Protein AF-A0A9P5YDK2-F1 (afdb_monomer)

Sequence (74 aa):
MPLDILFEIFGHLHPLDVLHLARTSRGLRTILMSRSSLSVWVSAFSNVRGLPFCPSDMSEPQYANLAFDEHCHV

Structure (mmCIF, N/CA/C/O backbone):
data_AF-A0A9P5YDK2-F1
#
_entry.id   AF-A0A9P5YDK2-F1
#
loop_
_atom_site.group_PDB
_atom_site.id
_atom_site.type_symbol
_atom_site.label_atom_id
_atom_site.label_alt_id
_atom_site.label_comp_id
_atom_site.label_asym_id
_atom_site.label_entity_id
_atom_site.label_seq_id
_atom_site.pdbx_PDB_ins_code
_atom_site.Cartn_x
_atom_site.Cartn_y
_atom_site.Cartn_z
_atom_site.occupancy
_atom_site.B_iso_or_equiv
_atom_site.auth_seq_id
_atom_site.auth_comp_id
_atom_site.auth_asym_id
_atom_site.auth_atom_id
_atom_site.pdbx_PDB_model_num
ATOM 1 N N . MET A 1 1 ? -9.467 -6.742 17.582 1.00 73.38 1 MET A N 1
ATOM 2 C CA . MET A 1 1 ? -8.044 -7.132 17.686 1.00 73.38 1 MET A CA 1
ATOM 3 C C . MET A 1 1 ? -7.196 -5.878 17.811 1.00 73.38 1 MET A C 1
ATOM 5 O O . MET A 1 1 ? -7.637 -4.859 17.286 1.00 73.38 1 MET A O 1
ATOM 9 N N . PRO A 1 2 ? -6.037 -5.927 18.489 1.00 91.88 2 PRO A N 1
ATOM 10 C CA . PRO A 1 2 ? -5.084 -4.817 18.506 1.00 91.88 2 PRO A CA 1
ATOM 11 C C . PRO A 1 2 ? -4.654 -4.446 17.081 1.00 91.88 2 PR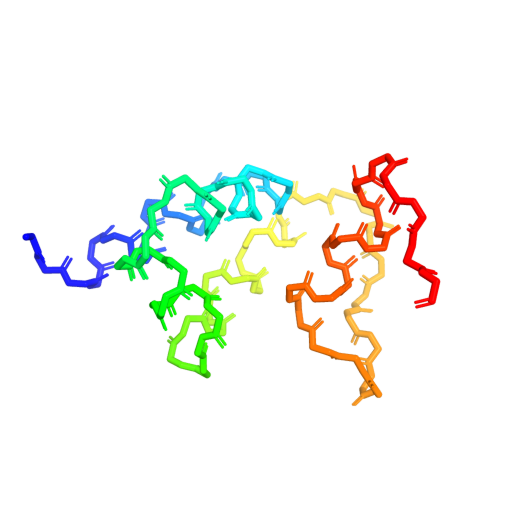O A C 1
ATOM 13 O O . PRO A 1 2 ? -4.440 -5.336 16.257 1.00 91.88 2 PRO A O 1
ATOM 16 N N . LEU A 1 3 ? -4.554 -3.147 16.788 1.00 90.19 3 LEU A N 1
ATOM 17 C CA . LEU A 1 3 ? -4.166 -2.665 15.457 1.00 90.19 3 LEU A CA 1
ATOM 18 C C . LEU A 1 3 ? -2.725 -3.041 15.103 1.00 90.19 3 LEU A C 1
ATOM 20 O O . LEU A 1 3 ? -2.457 -3.329 13.944 1.00 90.19 3 LEU A O 1
ATOM 24 N N . ASP A 1 4 ? -1.834 -3.121 16.088 1.00 92.00 4 ASP A N 1
ATOM 25 C CA . ASP A 1 4 ? -0.417 -3.424 15.860 1.00 92.00 4 ASP A CA 1
ATOM 26 C C . ASP A 1 4 ? -0.214 -4.824 15.262 1.00 92.00 4 ASP A C 1
ATOM 28 O O . ASP A 1 4 ? 0.511 -4.986 14.286 1.00 92.00 4 ASP A O 1
ATOM 32 N N . ILE A 1 5 ? -0.949 -5.823 15.766 1.00 94.75 5 ILE A N 1
ATOM 33 C CA . ILE A 1 5 ? -0.918 -7.193 15.228 1.00 94.75 5 ILE A CA 1
ATOM 34 C C . ILE A 1 5 ? -1.489 -7.235 13.808 1.00 94.75 5 ILE A C 1
ATOM 36 O O . ILE A 1 5 ? -0.978 -7.947 12.949 1.00 94.75 5 ILE A O 1
ATOM 40 N N . LEU A 1 6 ? -2.544 -6.460 13.536 1.00 93.88 6 LEU A N 1
ATOM 41 C CA . LEU A 1 6 ? -3.077 -6.341 12.178 1.00 93.88 6 LEU A CA 1
ATOM 42 C C . LEU A 1 6 ? -2.045 -5.720 11.233 1.00 93.88 6 LEU A C 1
ATOM 44 O O . LEU A 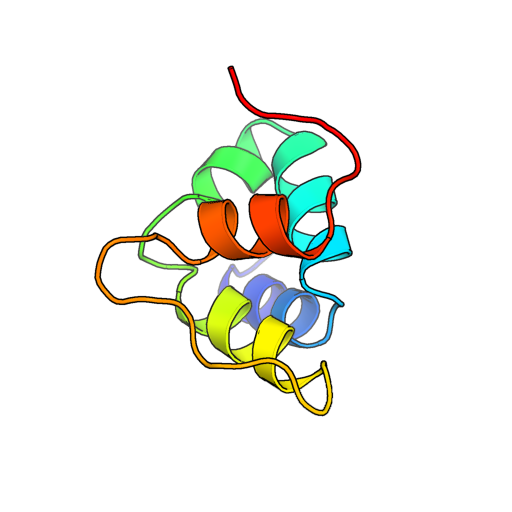1 6 ? -1.893 -6.198 10.116 1.00 93.88 6 LEU A O 1
AT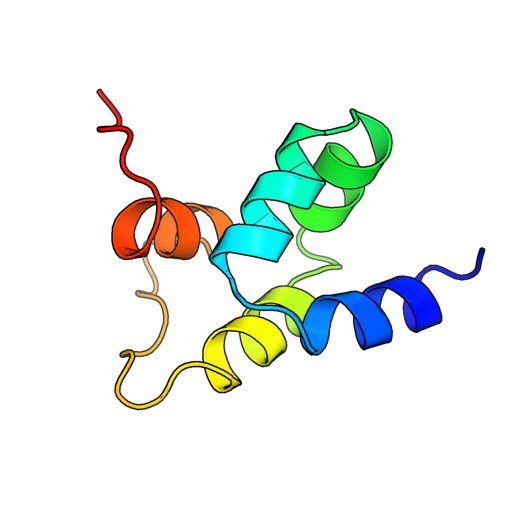OM 48 N N . PHE A 1 7 ? -1.328 -4.688 11.675 1.00 95.56 7 PHE A N 1
ATOM 49 C CA . PHE A 1 7 ? -0.291 -4.040 10.876 1.00 95.56 7 PHE A CA 1
ATOM 50 C C . PHE A 1 7 ? 0.878 -4.970 10.580 1.00 95.56 7 PHE A C 1
ATOM 52 O O . PHE A 1 7 ? 1.338 -5.003 9.442 1.00 95.56 7 PHE A O 1
ATOM 59 N N . GLU A 1 8 ? 1.304 -5.764 11.559 1.00 95.88 8 GLU A N 1
ATOM 60 C CA . GLU A 1 8 ? 2.338 -6.777 11.363 1.00 95.88 8 GLU A CA 1
ATOM 61 C C . GLU A 1 8 ? 1.897 -7.826 10.334 1.00 95.88 8 GLU A C 1
ATOM 63 O O . GLU A 1 8 ? 2.590 -8.043 9.343 1.00 95.88 8 GLU A O 1
ATOM 68 N N . ILE A 1 9 ? 0.687 -8.383 10.479 1.00 96.75 9 ILE A N 1
ATOM 69 C CA . ILE A 1 9 ? 0.129 -9.344 9.514 1.00 96.75 9 ILE A CA 1
ATOM 70 C C . ILE A 1 9 ? 0.059 -8.734 8.109 1.00 96.75 9 ILE A C 1
ATOM 72 O O . ILE A 1 9 ? 0.496 -9.356 7.143 1.00 96.75 9 ILE A O 1
ATOM 76 N N . PHE A 1 10 ? -0.486 -7.523 7.980 1.00 96.88 10 PHE A N 1
ATOM 77 C CA . PHE A 1 10 ? -0.657 -6.873 6.682 1.00 96.88 10 PHE A CA 1
ATOM 78 C C . PHE A 1 10 ? 0.675 -6.474 6.038 1.00 96.88 10 PHE A C 1
ATOM 80 O O . PHE A 1 10 ? 0.776 -6.486 4.814 1.00 96.88 10 PHE A O 1
ATOM 87 N N . GLY A 1 11 ? 1.707 -6.175 6.8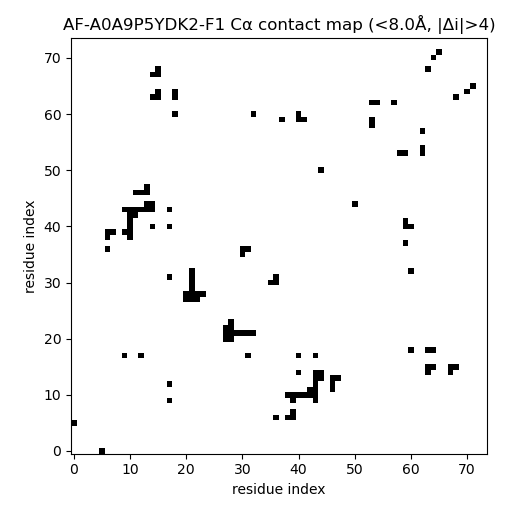32 1.00 96.94 11 GLY A N 1
ATOM 88 C CA . GLY A 1 11 ? 3.046 -5.855 6.336 1.00 96.94 11 GLY A CA 1
ATOM 89 C C . GLY A 1 11 ? 3.749 -7.033 5.653 1.00 96.94 11 GLY A C 1
ATOM 90 O O . GLY A 1 11 ? 4.656 -6.822 4.850 1.00 96.94 11 GLY A O 1
ATOM 91 N N . HIS A 1 12 ? 3.315 -8.268 5.917 1.00 97.56 12 HIS A N 1
ATOM 92 C CA . HIS A 1 12 ? 3.818 -9.474 5.250 1.00 97.56 12 HIS A CA 1
ATOM 93 C C . HIS A 1 12 ? 3.119 -9.792 3.920 1.00 97.56 12 HIS A C 1
ATOM 95 O O . HIS A 1 12 ? 3.512 -10.735 3.234 1.00 97.56 12 HIS A O 1
ATOM 101 N N . LEU A 1 13 ? 2.074 -9.046 3.556 1.00 97.31 13 LEU A N 1
ATOM 102 C CA . LEU A 1 13 ? 1.299 -9.298 2.344 1.00 97.31 13 LEU A CA 1
ATOM 103 C C . LEU A 1 13 ? 1.924 -8.637 1.111 1.00 97.31 13 LEU A C 1
ATOM 105 O O . LEU A 1 13 ? 2.790 -7.762 1.208 1.00 97.31 13 LEU A O 1
ATOM 109 N N . HIS A 1 14 ? 1.450 -9.039 -0.069 1.00 96.88 14 HIS A N 1
ATOM 110 C CA . HIS A 1 14 ? 1.739 -8.315 -1.300 1.00 96.88 14 HIS A CA 1
ATOM 111 C C . HIS A 1 14 ? 0.989 -6.966 -1.302 1.00 96.88 14 HIS A C 1
ATOM 113 O O . HIS A 1 14 ? -0.151 -6.912 -0.830 1.00 96.88 14 HIS A O 1
ATOM 119 N N . PRO A 1 15 ? 1.545 -5.876 -1.867 1.00 95.94 15 PRO A N 1
ATOM 120 C CA . PRO A 1 15 ? 0.868 -4.574 -1.893 1.00 95.94 15 PRO A CA 1
ATOM 121 C C . PRO A 1 15 ? -0.533 -4.615 -2.521 1.00 95.94 15 PRO A C 1
ATOM 123 O O . PRO A 1 15 ? -1.445 -3.937 -2.048 1.00 95.94 15 PRO A O 1
ATOM 126 N N . LEU A 1 16 ? -0.727 -5.453 -3.547 1.00 95.62 16 LEU A N 1
ATOM 127 C CA . LEU A 1 16 ? -2.039 -5.682 -4.166 1.00 95.62 16 LEU A CA 1
ATOM 128 C C . LEU A 1 16 ? -3.051 -6.302 -3.189 1.00 95.62 16 LEU A C 1
ATOM 130 O O . LEU A 1 16 ? -4.213 -5.904 -3.168 1.00 95.62 16 LEU A O 1
ATOM 134 N N . ASP A 1 17 ? -2.617 -7.228 -2.335 1.00 96.75 17 ASP A N 1
ATOM 135 C CA . ASP A 1 17 ? -3.490 -7.854 -1.340 1.00 96.75 17 ASP A CA 1
ATOM 136 C C . ASP A 1 17 ? -3.888 -6.854 -0.251 1.00 96.75 17 ASP A C 1
ATOM 138 O O . ASP A 1 17 ? -5.046 -6.818 0.165 1.00 96.75 17 ASP A O 1
ATOM 142 N N . VAL A 1 18 ? -2.961 -5.984 0.170 1.00 96.88 18 VAL A N 1
ATOM 143 C CA . VAL A 1 18 ? -3.260 -4.878 1.097 1.00 96.88 18 VAL A CA 1
ATOM 144 C C . VAL A 1 18 ? -4.283 -3.920 0.477 1.00 96.88 18 VAL A C 1
ATOM 146 O O . VAL A 1 18 ? -5.240 -3.509 1.140 1.00 96.88 18 VAL A O 1
ATOM 149 N N . LEU A 1 19 ? -4.142 -3.612 -0.815 1.00 95.69 19 LEU A N 1
ATOM 150 C CA . LEU A 1 19 ? -5.104 -2.795 -1.551 1.00 95.69 19 LEU A CA 1
ATOM 151 C C . LEU A 1 19 ? -6.486 -3.463 -1.624 1.00 95.69 19 LEU A C 1
ATOM 153 O O . LEU A 1 19 ? -7.502 -2.805 -1.382 1.00 95.69 19 LEU A O 1
ATOM 157 N N . HIS A 1 20 ? -6.542 -4.766 -1.899 1.00 95.75 20 HIS A N 1
ATOM 158 C CA . HIS A 1 20 ? -7.785 -5.534 -1.883 1.00 95.75 20 HIS A CA 1
ATOM 159 C C . HIS A 1 20 ? -8.425 -5.562 -0.491 1.00 95.75 20 HIS A C 1
ATOM 161 O O . HIS A 1 20 ? -9.624 -5.303 -0.371 1.00 95.75 20 HIS A O 1
ATOM 167 N N . LEU A 1 21 ? -7.646 -5.766 0.575 1.00 95.50 21 LEU A N 1
ATOM 168 C CA . LEU A 1 21 ? -8.124 -5.690 1.961 1.00 95.50 21 LEU A CA 1
ATOM 169 C C . LEU A 1 21 ? -8.731 -4.324 2.286 1.00 95.50 21 LEU A C 1
ATOM 171 O O . LEU A 1 21 ? -9.798 -4.251 2.898 1.00 95.50 21 LEU A O 1
ATOM 175 N N . ALA A 1 22 ? -8.114 -3.239 1.822 1.00 95.19 22 ALA A N 1
ATOM 176 C CA . ALA A 1 22 ? -8.663 -1.897 1.981 1.00 95.19 22 ALA A CA 1
ATOM 177 C C . ALA A 1 22 ? -9.981 -1.690 1.207 1.00 95.19 22 ALA A C 1
ATOM 179 O O . ALA A 1 22 ? -10.745 -0.782 1.529 1.00 95.19 22 ALA A O 1
ATOM 180 N N . ARG A 1 23 ? -10.278 -2.508 0.190 1.00 93.31 23 ARG A N 1
ATOM 181 C CA . ARG A 1 23 ? -11.527 -2.452 -0.589 1.00 93.31 23 ARG A CA 1
ATOM 182 C C . ARG A 1 23 ? -12.623 -3.374 -0.040 1.00 93.31 23 ARG A C 1
ATOM 184 O O . ARG A 1 23 ? -13.791 -3.130 -0.327 1.00 93.31 23 ARG A O 1
ATOM 191 N N . THR A 1 24 ? -12.291 -4.379 0.778 1.00 95.44 24 THR A N 1
ATOM 192 C CA . THR A 1 24 ? -13.273 -5.372 1.260 1.00 95.44 24 THR A CA 1
ATOM 193 C C . THR A 1 24 ? -14.205 -4.855 2.356 1.00 95.44 24 THR A C 1
ATOM 195 O O . THR A 1 24 ? -15.348 -5.301 2.451 1.00 95.44 24 THR A O 1
ATOM 198 N N . SER A 1 25 ? -13.763 -3.911 3.196 1.00 95.50 25 SER A N 1
ATOM 199 C CA . SER A 1 25 ? -14.60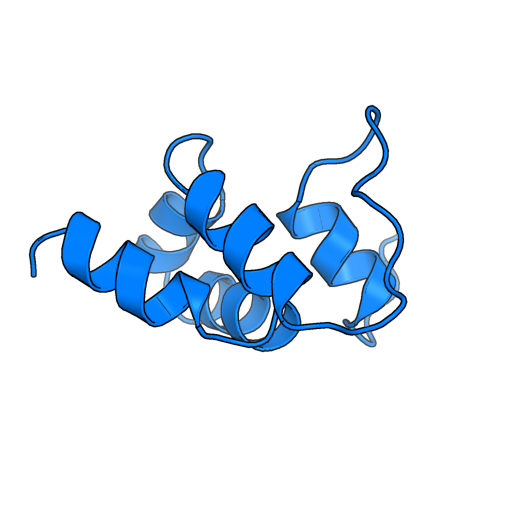2 -3.352 4.262 1.00 95.50 25 SER A CA 1
ATOM 200 C C . SER A 1 25 ? -14.326 -1.875 4.522 1.00 95.50 25 SER A C 1
ATOM 202 O O . SER A 1 25 ? -13.200 -1.399 4.396 1.00 95.50 25 SER A O 1
ATOM 204 N N . ARG A 1 26 ? -15.355 -1.141 4.969 1.00 94.81 26 ARG A N 1
ATOM 205 C CA . ARG A 1 26 ? -15.217 0.275 5.350 1.00 94.81 26 ARG A CA 1
ATOM 206 C C . ARG A 1 26 ? -14.216 0.486 6.489 1.00 94.81 26 ARG A C 1
ATOM 208 O O . ARG A 1 26 ? -13.472 1.455 6.453 1.00 94.81 26 ARG A O 1
ATOM 215 N N . GLY A 1 27 ? -14.175 -0.419 7.470 1.00 95.44 27 GLY A N 1
ATOM 216 C CA . GLY A 1 27 ? -13.241 -0.328 8.596 1.00 95.44 27 GLY A CA 1
ATOM 217 C C . GLY A 1 27 ? -11.787 -0.488 8.154 1.00 95.44 27 GLY A C 1
ATOM 218 O O . GLY A 1 27 ? -10.959 0.367 8.458 1.00 95.44 27 GLY A O 1
ATOM 219 N N . LEU A 1 28 ? -11.494 -1.534 7.372 1.00 95.19 28 LEU A N 1
ATOM 220 C CA . LEU A 1 28 ? -10.154 -1.748 6.821 1.00 95.19 28 LEU A CA 1
ATOM 221 C C . LEU A 1 28 ? -9.752 -0.620 5.876 1.00 95.19 28 LEU A C 1
ATOM 223 O O . LEU A 1 28 ? -8.614 -0.173 5.947 1.00 95.19 28 LEU A O 1
ATOM 227 N N . ARG A 1 29 ? -10.683 -0.101 5.064 1.00 95.81 29 ARG A N 1
ATOM 228 C CA . ARG A 1 29 ? -10.434 1.078 4.228 1.00 95.81 29 ARG A CA 1
ATOM 229 C C . ARG A 1 29 ? -9.963 2.264 5.060 1.00 95.81 29 ARG A C 1
ATOM 231 O O . ARG A 1 29 ? -8.936 2.847 4.740 1.00 95.81 29 ARG A O 1
ATOM 238 N N . THR A 1 30 ? -10.696 2.617 6.116 1.00 95.81 30 THR A N 1
ATOM 239 C CA . THR A 1 30 ? -10.349 3.753 6.984 1.00 95.81 30 THR A CA 1
ATOM 240 C C . THR A 1 30 ? -8.979 3.575 7.628 1.00 95.81 30 THR A C 1
ATOM 242 O O . THR A 1 30 ? -8.236 4.541 7.749 1.00 95.81 30 THR A O 1
ATOM 245 N N . ILE A 1 31 ? -8.632 2.347 8.014 1.00 95.19 31 ILE A N 1
ATOM 246 C CA . ILE A 1 31 ? -7.351 2.033 8.646 1.00 95.19 31 ILE A CA 1
ATOM 247 C C . ILE A 1 31 ? -6.205 2.089 7.622 1.00 95.19 31 ILE A C 1
ATOM 249 O O . ILE A 1 31 ? -5.253 2.838 7.823 1.00 95.19 31 ILE A O 1
ATOM 253 N N . LEU A 1 32 ? -6.314 1.340 6.521 1.00 96.31 32 LEU A N 1
ATOM 254 C CA . LEU A 1 32 ? -5.253 1.133 5.525 1.00 96.31 32 LEU A CA 1
ATOM 255 C C . LEU A 1 32 ? -5.044 2.321 4.575 1.00 96.31 32 LEU A C 1
ATOM 257 O O . LEU A 1 32 ? -4.012 2.401 3.917 1.00 96.31 32 LEU A O 1
ATOM 261 N N . MET A 1 33 ? -6.004 3.243 4.483 1.00 94.44 33 MET A N 1
ATOM 262 C CA . MET A 1 33 ? -5.880 4.481 3.696 1.00 94.44 33 MET A CA 1
ATOM 263 C C . MET A 1 33 ? -5.462 5.681 4.558 1.00 94.44 33 MET A C 1
ATOM 265 O O . MET A 1 33 ? -5.485 6.819 4.090 1.00 94.44 33 MET A O 1
ATOM 269 N N . SER A 1 34 ? -5.120 5.454 5.828 1.00 94.38 34 SER A N 1
ATOM 270 C CA . SER A 1 34 ? -4.682 6.506 6.742 1.00 94.38 34 SER A CA 1
ATO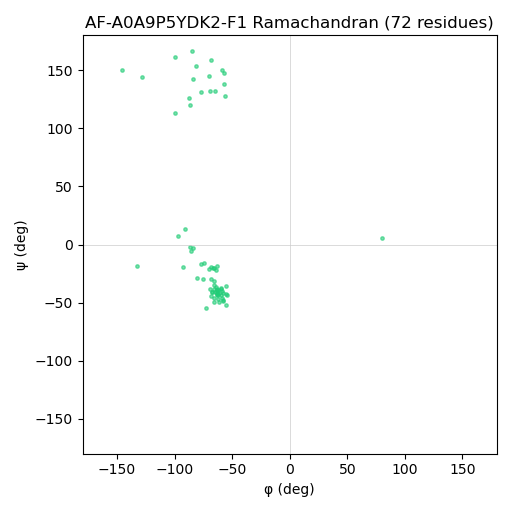M 271 C C . SER A 1 34 ? -3.160 6.545 6.864 1.00 94.38 34 SER A C 1
ATOM 273 O O . SER A 1 34 ? -2.462 5.578 6.578 1.00 94.38 34 SER A O 1
ATOM 275 N N . ARG A 1 35 ? -2.618 7.665 7.352 1.00 91.88 35 ARG A N 1
ATOM 276 C CA . ARG A 1 35 ? -1.171 7.791 7.589 1.00 91.88 35 ARG A CA 1
ATOM 277 C C . ARG A 1 35 ? -0.629 6.833 8.651 1.00 91.88 35 ARG A C 1
ATOM 279 O O . ARG A 1 35 ? 0.567 6.563 8.641 1.00 91.88 35 ARG A O 1
ATOM 286 N N . SER A 1 36 ? -1.464 6.325 9.560 1.00 91.81 36 SER A N 1
ATOM 287 C CA . SER A 1 36 ? -0.991 5.407 10.604 1.00 91.81 36 SER A CA 1
ATOM 288 C C . SER A 1 36 ? -0.604 4.034 10.054 1.00 91.81 36 SER A C 1
ATOM 290 O O . SER A 1 36 ? 0.202 3.355 10.678 1.00 91.81 36 SER A O 1
ATOM 292 N N . SER A 1 37 ? -1.102 3.648 8.874 1.00 94.69 37 SER A N 1
ATOM 293 C CA . SER A 1 37 ? -0.735 2.395 8.207 1.00 94.69 37 SER A CA 1
ATOM 294 C C . SER A 1 37 ? 0.449 2.538 7.247 1.00 94.69 37 SER A C 1
ATOM 296 O O . SER A 1 37 ? 0.686 1.642 6.445 1.00 94.69 37 SER A O 1
ATOM 298 N N . LEU A 1 38 ? 1.196 3.648 7.288 1.00 95.00 38 LEU A N 1
ATOM 299 C CA . LEU A 1 38 ? 2.348 3.867 6.406 1.00 95.00 38 LEU A CA 1
ATOM 300 C C . LEU A 1 38 ? 3.373 2.726 6.501 1.00 95.00 38 LEU A C 1
ATOM 302 O O . LEU A 1 38 ? 3.855 2.237 5.483 1.00 95.00 38 LEU A O 1
ATOM 306 N N . SER A 1 39 ? 3.658 2.267 7.722 1.00 95.38 39 SER A N 1
ATOM 307 C CA . SER A 1 39 ? 4.571 1.147 7.971 1.00 95.38 39 SER A CA 1
ATOM 308 C C . SER A 1 39 ? 4.120 -0.133 7.269 1.00 95.38 39 SER A C 1
ATOM 310 O O . SER A 1 39 ? 4.948 -0.817 6.680 1.00 95.38 39 SER A O 1
ATOM 312 N N . VAL A 1 40 ? 2.813 -0.411 7.260 1.00 97.44 40 VAL A N 1
ATOM 313 C CA . VAL A 1 40 ? 2.226 -1.568 6.569 1.00 97.44 40 VAL A CA 1
ATOM 314 C C . VAL A 1 40 ? 2.564 -1.532 5.087 1.00 97.44 40 VAL A C 1
ATOM 316 O O . VAL A 1 40 ? 3.020 -2.529 4.539 1.00 97.44 40 VAL A O 1
ATOM 319 N N . TRP A 1 41 ? 2.375 -0.382 4.442 1.00 97.00 41 TRP A N 1
ATOM 320 C CA . TRP A 1 41 ? 2.640 -0.245 3.016 1.00 97.00 41 TRP A CA 1
ATOM 321 C C . TRP A 1 41 ? 4.122 -0.336 2.678 1.00 97.00 41 TRP A C 1
ATOM 323 O O . TRP A 1 41 ? 4.486 -1.030 1.734 1.00 97.00 41 TRP A O 1
ATOM 333 N N . VAL A 1 42 ? 4.980 0.329 3.454 1.00 95.19 42 VAL A N 1
ATOM 334 C CA . VAL A 1 42 ? 6.435 0.255 3.269 1.00 95.19 42 VAL A CA 1
ATOM 335 C C . VAL A 1 42 ? 6.915 -1.194 3.401 1.00 95.19 42 VAL A C 1
ATOM 337 O O . VAL A 1 42 ? 7.657 -1.673 2.543 1.00 95.19 42 VAL A O 1
ATOM 340 N N . SER A 1 43 ? 6.446 -1.917 4.423 1.00 96.50 43 SER A N 1
ATOM 341 C CA . SER A 1 43 ? 6.734 -3.342 4.599 1.00 96.50 43 SER A CA 1
ATOM 342 C C . SER A 1 43 ? 6.194 -4.181 3.440 1.00 96.50 43 SER A C 1
ATOM 344 O O . SER A 1 43 ? 6.949 -4.963 2.865 1.00 96.50 43 SER A O 1
ATOM 346 N N . ALA A 1 44 ? 4.947 -3.961 3.020 1.00 97.06 44 ALA A N 1
ATOM 347 C CA . ALA A 1 44 ? 4.350 -4.684 1.901 1.00 97.06 44 ALA A CA 1
ATOM 348 C C . ALA A 1 44 ? 5.140 -4.478 0.597 1.00 97.06 44 ALA A C 1
ATOM 350 O O . ALA A 1 44 ? 5.412 -5.437 -0.124 1.00 97.06 44 ALA A O 1
ATOM 351 N N . PHE A 1 45 ? 5.572 -3.248 0.299 1.00 96.31 45 PHE A N 1
ATOM 352 C CA . PHE A 1 45 ? 6.401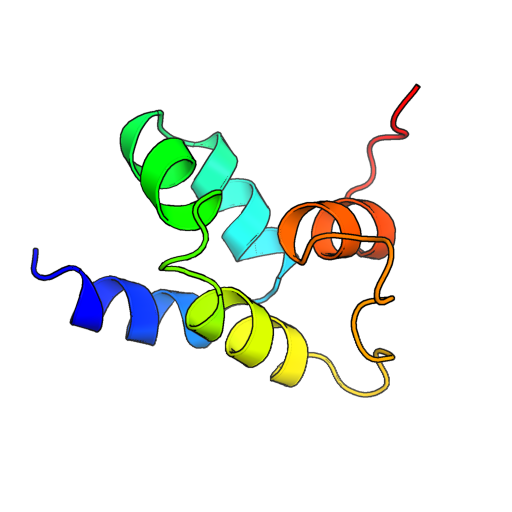 -2.967 -0.876 1.00 96.31 45 PHE A CA 1
ATOM 353 C C . PHE A 1 45 ? 7.782 -3.613 -0.796 1.00 96.31 45 PHE A C 1
ATOM 355 O O . PHE A 1 45 ? 8.288 -4.077 -1.816 1.00 96.31 45 PHE A O 1
ATOM 362 N N . SER A 1 46 ? 8.371 -3.709 0.401 1.00 95.19 46 SER A N 1
ATOM 363 C CA . SER A 1 46 ? 9.663 -4.381 0.593 1.00 95.19 46 SER A CA 1
ATOM 364 C C . SER A 1 46 ? 9.627 -5.881 0.261 1.00 95.19 46 SER A C 1
ATOM 366 O O . SER A 1 46 ? 10.669 -6.473 -0.025 1.00 95.19 46 SER A O 1
ATOM 368 N N . ASN A 1 47 ? 8.431 -6.484 0.214 1.00 95.38 47 ASN A N 1
ATOM 369 C CA . ASN A 1 47 ? 8.240 -7.877 -0.192 1.00 95.38 47 ASN A CA 1
ATOM 370 C C . ASN A 1 47 ? 8.387 -8.079 -1.715 1.00 95.38 47 ASN A C 1
ATOM 372 O O . ASN A 1 47 ? 8.562 -9.213 -2.167 1.00 95.38 47 ASN A O 1
ATOM 376 N N . VAL A 1 48 ? 8.347 -7.009 -2.522 1.00 95.69 48 VAL A N 1
ATOM 377 C CA . VAL A 1 48 ? 8.436 -7.077 -3.989 1.00 95.69 48 VAL A CA 1
ATOM 378 C C . VAL A 1 48 ? 9.856 -6.754 -4.453 1.00 95.69 48 VAL A C 1
ATOM 380 O O . VAL A 1 48 ? 10.337 -5.626 -4.349 1.00 95.69 48 VAL A O 1
ATOM 383 N N . ARG A 1 49 ? 10.553 -7.750 -5.012 1.00 93.50 49 ARG A N 1
ATOM 384 C CA . ARG A 1 49 ? 11.919 -7.561 -5.525 1.00 93.50 49 ARG A CA 1
ATOM 385 C C . ARG A 1 49 ? 11.927 -6.687 -6.778 1.00 93.50 49 ARG A C 1
ATOM 387 O O . ARG A 1 49 ? 11.209 -6.964 -7.731 1.00 93.50 49 ARG A O 1
ATOM 394 N N . GLY A 1 50 ? 12.820 -5.697 -6.801 1.00 90.44 50 GLY A N 1
ATOM 395 C CA . GLY A 1 50 ? 13.056 -4.845 -7.971 1.00 90.44 50 GLY A CA 1
ATOM 396 C C . GLY A 1 50 ? 12.038 -3.719 -8.163 1.00 90.44 50 GLY A C 1
ATOM 397 O O . GLY A 1 50 ? 12.122 -3.008 -9.161 1.00 90.44 50 GLY A O 1
ATOM 398 N N . LEU A 1 51 ? 11.106 -3.534 -7.225 1.00 91.75 51 LEU A N 1
ATOM 399 C CA . LEU A 1 51 ? 10.172 -2.417 -7.264 1.00 91.75 51 LEU A CA 1
ATOM 400 C C . LEU A 1 51 ? 10.874 -1.122 -6.809 1.00 91.75 51 LEU A C 1
ATOM 402 O O . LEU A 1 51 ? 11.531 -1.131 -5.763 1.00 91.75 51 LEU A O 1
ATOM 406 N N . PRO A 1 52 ? 10.752 -0.005 -7.550 1.00 90.06 52 PRO A N 1
ATOM 407 C CA . PRO A 1 52 ? 11.275 1.270 -7.088 1.00 90.06 52 PRO A CA 1
ATOM 408 C C . PRO A 1 52 ? 10.479 1.787 -5.885 1.00 90.06 52 PRO A C 1
ATOM 410 O O . PRO A 1 52 ? 9.325 1.408 -5.664 1.00 90.06 52 PRO A O 1
ATOM 413 N N . PHE A 1 53 ? 11.106 2.675 -5.112 1.00 88.06 53 PHE A N 1
ATOM 414 C CA . PHE A 1 53 ? 10.442 3.366 -4.010 1.00 88.06 53 PHE A CA 1
ATOM 415 C C . PHE A 1 53 ? 9.233 4.165 -4.505 1.00 88.06 53 PHE A C 1
ATOM 417 O O . PHE A 1 53 ? 9.232 4.664 -5.632 1.00 88.06 53 PHE A O 1
ATOM 424 N N . CYS A 1 54 ? 8.227 4.307 -3.637 1.00 90.31 54 CYS A N 1
ATOM 425 C CA . CYS A 1 54 ? 7.067 5.146 -3.917 1.00 90.31 54 CYS A CA 1
ATOM 426 C C . CYS A 1 54 ? 7.528 6.584 -4.235 1.00 90.31 54 CYS A C 1
ATOM 428 O O . CYS A 1 54 ? 8.293 7.155 -3.447 1.00 90.31 54 CYS A O 1
ATOM 430 N N . PRO A 1 55 ? 7.096 7.171 -5.365 1.00 90.69 55 PRO A N 1
ATOM 431 C CA . PRO A 1 55 ? 7.376 8.565 -5.697 1.00 90.69 55 PRO A CA 1
ATOM 432 C C . PRO A 1 55 ? 6.870 9.530 -4.614 1.00 90.69 55 PRO A C 1
ATOM 434 O O . PRO A 1 55 ? 5.846 9.279 -3.985 1.00 90.69 55 PRO A O 1
ATOM 437 N N . SER A 1 56 ? 7.558 10.657 -4.404 1.00 89.38 56 SER A N 1
ATOM 438 C CA . SER A 1 56 ? 7.207 11.637 -3.357 1.00 89.38 56 SER A CA 1
ATOM 439 C C . SER A 1 56 ? 5.893 12.388 -3.603 1.00 89.38 56 SER A C 1
ATOM 441 O O . SER A 1 56 ? 5.342 12.995 -2.688 1.00 89.38 56 SER A O 1
ATOM 443 N N . ASP A 1 57 ? 5.421 12.395 -4.844 1.00 91.38 57 ASP A N 1
ATOM 444 C CA . ASP A 1 57 ? 4.163 12.989 -5.298 1.00 91.38 57 ASP A CA 1
ATOM 445 C C . ASP A 1 57 ? 2.966 12.033 -5.169 1.00 91.38 57 ASP A C 1
ATOM 447 O O . ASP A 1 57 ? 1.831 12.428 -5.439 1.00 91.38 57 ASP A O 1
ATOM 451 N N . MET A 1 58 ? 3.196 10.794 -4.724 1.00 91.56 58 MET A N 1
ATOM 452 C CA . MET A 1 58 ? 2.183 9.751 -4.650 1.00 91.56 58 MET A CA 1
ATOM 453 C C . MET A 1 58 ? 2.134 9.116 -3.260 1.00 91.56 58 MET A C 1
ATOM 455 O O . MET A 1 58 ? 3.151 8.933 -2.598 1.00 91.56 58 MET A O 1
ATOM 459 N N . SER A 1 59 ? 0.930 8.762 -2.810 1.00 92.69 59 SER A N 1
ATOM 460 C CA . SER A 1 59 ? 0.769 7.938 -1.609 1.00 92.69 59 SER A CA 1
ATOM 461 C C . SER A 1 59 ? 0.970 6.457 -1.916 1.00 92.69 59 SER A C 1
ATOM 463 O O . SER A 1 59 ? 0.680 5.979 -3.012 1.00 92.69 59 SER A O 1
ATOM 465 N N . GLU A 1 60 ? 1.379 5.691 -0.918 1.00 94.56 60 GLU A N 1
ATOM 466 C CA . GLU A 1 60 ? 1.617 4.259 -1.036 1.00 94.56 60 GLU A CA 1
ATOM 467 C C . GLU A 1 60 ? 0.415 3.467 -1.580 1.00 94.56 60 GLU A C 1
ATOM 469 O O . GLU A 1 60 ? 0.615 2.651 -2.483 1.00 94.56 60 GLU A O 1
ATOM 474 N N . PRO A 1 61 ? -0.839 3.711 -1.138 1.00 93.62 61 PRO A N 1
ATOM 475 C CA . PRO A 1 61 ? -1.992 3.037 -1.723 1.00 93.62 61 PRO A CA 1
ATOM 476 C C . PRO A 1 61 ? -2.201 3.389 -3.199 1.00 93.62 61 PRO A C 1
ATOM 478 O O . PRO A 1 61 ? -2.612 2.529 -3.973 1.00 93.62 61 PRO A O 1
ATOM 481 N N . GLN A 1 62 ? -1.936 4.639 -3.603 1.00 92.69 62 GLN A N 1
ATOM 482 C CA . GLN A 1 62 ? -2.021 5.055 -5.009 1.00 92.69 62 GLN A CA 1
ATOM 483 C C . GLN A 1 62 ? -0.938 4.370 -5.843 1.00 92.69 62 GLN A C 1
ATOM 485 O O . GLN A 1 62 ? -1.227 3.903 -6.940 1.00 92.69 62 GLN A O 1
ATOM 490 N N . TYR A 1 63 ? 0.274 4.250 -5.302 1.00 94.12 63 TYR A N 1
ATOM 491 C CA . TYR A 1 63 ? 1.379 3.584 -5.978 1.00 94.12 63 TYR A CA 1
ATOM 492 C C . TYR A 1 63 ? 1.140 2.083 -6.125 1.00 94.12 63 TYR A C 1
ATOM 494 O O . TYR A 1 63 ? 1.359 1.536 -7.200 1.00 94.12 63 TYR A O 1
ATOM 502 N N . ALA A 1 64 ? 0.595 1.422 -5.099 1.00 93.88 64 ALA A N 1
ATOM 503 C CA . ALA A 1 64 ? 0.225 0.009 -5.178 1.00 93.88 64 ALA A CA 1
ATOM 504 C C . ALA A 1 64 ? -0.856 -0.224 -6.238 1.00 93.88 64 ALA A C 1
ATOM 506 O O . ALA A 1 64 ? -0.810 -1.196 -6.984 1.00 93.88 64 ALA A O 1
ATOM 507 N N . ASN A 1 65 ? -1.811 0.699 -6.316 1.00 92.12 65 ASN A N 1
ATOM 508 C CA . ASN A 1 65 ? -2.874 0.680 -7.304 1.00 92.12 65 ASN A CA 1
ATOM 509 C C . ASN A 1 65 ? -2.320 0.868 -8.727 1.00 92.12 65 ASN A C 1
ATOM 511 O O . ASN A 1 65 ? -2.632 0.078 -9.604 1.00 92.12 65 ASN A O 1
ATOM 515 N N . LEU A 1 66 ? -1.422 1.835 -8.940 1.00 91.56 66 LEU A N 1
ATOM 516 C CA . LEU A 1 66 ? -0.759 2.045 -10.232 1.00 91.56 66 LEU A CA 1
ATOM 517 C C . LEU A 1 66 ? 0.119 0.855 -10.653 1.00 91.56 66 LEU A C 1
ATOM 519 O O . LEU A 1 66 ? 0.162 0.508 -11.829 1.00 91.56 66 LEU A O 1
ATOM 523 N N . ALA A 1 67 ? 0.858 0.270 -9.708 1.00 91.38 67 ALA A N 1
ATOM 524 C CA . ALA A 1 67 ? 1.852 -0.760 -9.992 1.00 91.38 67 ALA A CA 1
ATOM 525 C C . ALA A 1 67 ? 1.250 -2.160 -10.183 1.00 91.38 67 ALA A C 1
ATOM 527 O O . ALA A 1 67 ? 1.851 -2.975 -10.883 1.00 91.38 67 ALA A O 1
ATOM 528 N N . PHE A 1 68 ? 0.113 -2.461 -9.544 1.00 91.25 68 PHE A N 1
ATOM 529 C CA . PHE A 1 68 ? -0.401 -3.831 -9.461 1.00 91.25 68 PHE A CA 1
ATOM 530 C C . PHE A 1 68 ? -1.885 -4.007 -9.786 1.00 91.25 68 PHE A C 1
ATOM 532 O O . PHE A 1 68 ? -2.294 -5.143 -10.011 1.00 91.25 68 PHE A O 1
ATOM 539 N N . ASP A 1 69 ? -2.705 -2.953 -9.760 1.00 87.69 69 ASP A N 1
ATOM 540 C CA . ASP A 1 69 ? -4.128 -3.088 -10.084 1.00 87.69 69 ASP A CA 1
ATOM 541 C C . ASP A 1 69 ? -4.337 -3.016 -11.601 1.00 87.69 69 ASP A C 1
ATOM 543 O O . ASP A 1 69 ? -3.703 -2.227 -12.299 1.00 87.69 69 ASP A O 1
ATOM 547 N N . GLU A 1 70 ? -5.262 -3.819 -12.121 1.00 82.00 70 GLU A N 1
ATOM 548 C CA . GLU A 1 70 ? -5.575 -3.848 -13.559 1.00 82.00 70 GLU A CA 1
ATOM 549 C C . GLU A 1 70 ? -6.575 -2.749 -13.968 1.00 82.00 70 GLU A C 1
ATOM 551 O O . GLU A 1 70 ? -6.907 -2.597 -15.145 1.00 82.00 70 GLU A O 1
ATOM 556 N N . HIS A 1 71 ? -7.073 -1.964 -13.008 1.00 75.06 71 HIS A N 1
ATOM 557 C CA . HIS A 1 71 ? -7.972 -0.844 -13.273 1.00 75.06 71 HIS A CA 1
ATOM 558 C C . HIS A 1 71 ? -7.201 0.443 -13.596 1.00 75.06 71 HIS A C 1
ATOM 560 O O . HIS A 1 71 ? -6.487 0.987 -12.753 1.00 75.06 71 HIS A O 1
ATOM 566 N N . CYS A 1 72 ? -7.434 0.997 -14.791 1.00 62.47 72 CYS A N 1
ATOM 567 C CA . CYS A 1 72 ? -7.045 2.372 -15.105 1.00 62.47 72 CYS A CA 1
ATOM 568 C C . CYS A 1 72 ? -7.825 3.373 -14.239 1.00 62.47 72 CYS A C 1
ATOM 570 O O . CYS A 1 72 ? -9.054 3.317 -14.163 1.00 62.47 72 CYS A O 1
ATOM 572 N N . HIS A 1 73 ? -7.108 4.330 -13.646 1.00 61.19 73 HIS A N 1
ATOM 573 C CA . HIS A 1 73 ? -7.699 5.503 -12.995 1.00 61.19 73 HIS A CA 1
ATOM 574 C C . HIS A 1 73 ? -7.891 6.602 -14.041 1.00 61.19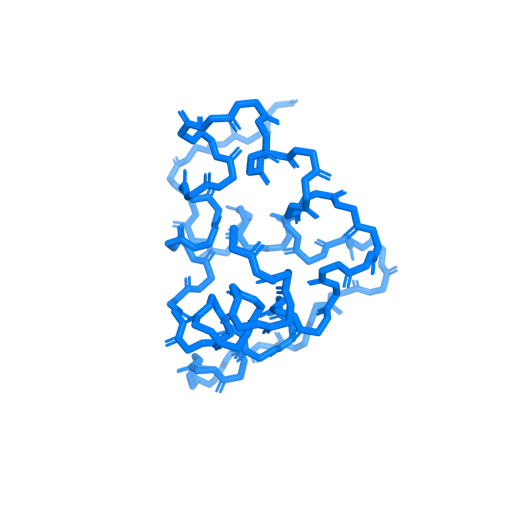 73 HIS A C 1
ATOM 576 O O . HIS A 1 73 ? -6.943 6.925 -14.757 1.00 61.19 73 HIS A O 1
ATOM 582 N N . VAL A 1 74 ? -9.118 7.120 -14.153 1.00 51.66 74 VAL A N 1
ATOM 583 C CA . VAL A 1 74 ? -9.501 8.226 -15.054 1.00 51.66 74 VAL A CA 1
ATOM 584 C C . VAL A 1 74 ? -9.462 9.545 -14.299 1.00 51.66 74 VAL A C 1
ATOM 586 O O . VAL A 1 74 ? -9.947 9.553 -13.143 1.00 51.66 74 VAL A O 1
#

Radius of gyration: 11.67 Å; Cα contacts (8 Å, |Δi|>4): 67; chains: 1; bounding box: 28×22×34 Å

Secondary structure (DSSP, 8-state):
--HHHHHHHHHTS-HHHHHHHHHH-HHHHHHHTSGGGHHHHHHHHHTSTTPPPPPTTS-HHHHHHHHH-SPPP-

pLDDT: mean 92.01, std 8.13, range [51.66, 97.56]

Nearest PDB structures (foldseek):
  3l2o-assembly1_B  TM=6.199E-01  e=5.540E+00  Homo sapiens

InterPro domains:
  IPR001810 F-box domain [PF00646] (1-36)
  IPR001810 F-box domain [PS50181] (1-44)
  IPR001810 F-box domain [SM00256] (1-41)
  IPR036047 F-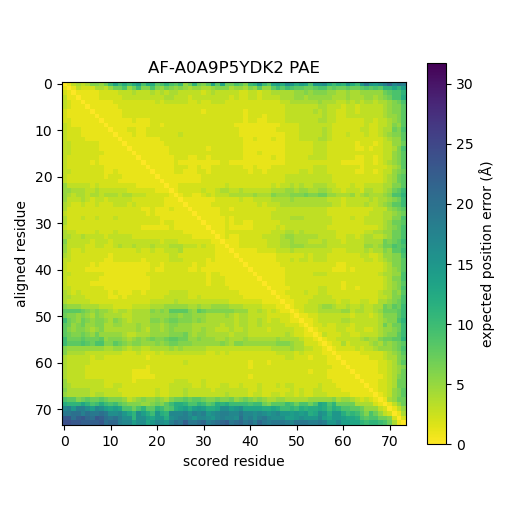box-like domain superfamily [SSF81383] (1-52)

Organism: NCBI:txid64659

Solvent-accessible surface area (backbone atoms only — not comparable to full-atom values): 4429 Å² total; per-residue (Å²): 130,67,65,66,62,52,39,56,59,47,20,74,32,53,41,52,55,49,53,49,49,30,69,74,37,74,68,44,24,61,49,63,74,34,80,89,32,48,65,26,49,56,38,7,49,68,72,46,85,91,63,78,78,74,54,93,92,51,53,62,71,57,45,31,39,72,76,62,47,91,69,85,86,130

Foldseek 3Di:
DDVVVVLVVLLLAALVVLLVQLVPDPVSVVVSVDPVSLSSLVSNVVNDPPDDDDDPVDDSSRVSCVPPNPDDDD

Mean predicted aligned error: 3.57 Å